Protein AF-A0A4U3F1U5-F1 (afdb_monomer)

Sequence (86 aa):
MTNQYFAPIAIAPWETIKELCEEKQLSLDIFAFKIDFSNYVSIVEQNEITEDMALKLESVLEVPAKFFLDLDSQYRETLVRLKRDS

pLDDT: mean 84.06, std 15.35, range [34.97, 96.25]

Radius of gyration: 13.7 Å; Cα contacts (8 Å, |Δi|>4): 67; chains: 1; bounding box: 31×29×35 Å

Solvent-accessible surface area (backbone atoms only — not comparable to full-atom values): 5125 Å² total; per-residue (Å²): 133,86,83,76,79,77,65,97,56,75,67,52,57,59,58,57,52,50,51,54,28,59,77,66,72,45,55,56,57,61,51,19,48,72,65,79,33,95,32,52,67,71,54,64,70,48,92,69,65,47,71,71,52,20,49,40,48,19,76,74,67,76,44,63,31,65,58,51,43,54,42,38,52,52,34,52,52,47,52,53,51,55,64,72,78,106

Secondary structure (DSSP, 8-state):
-------SS---HHHHHHHHHHHTT--HHHHHHHTT-SSHHHHHT-S---HHHHHHHHHHH-S-HHHHHHHHHHHHHHHHHHHH--

Nearest PDB structures (foldseek):
  2icp-assembly1_A  TM=7.524E-01  e=1.409E-02  Escherichia coli CFT073
  4pu4-assembly1_D  TM=6.261E-01  e=5.300E-01  Shewanella oneidensis MR-1
  4pu4-assembly1_C  TM=6.146E-01  e=9.886E-01  Shewanella oneidensis MR-1
  7f9h-assembly1_A  TM=6.603E-01  e=8.048E+00  Edwardsiella piscicida

Mean predicted aligned error: 6.33 Å

Structure (mmCIF, N/CA/C/O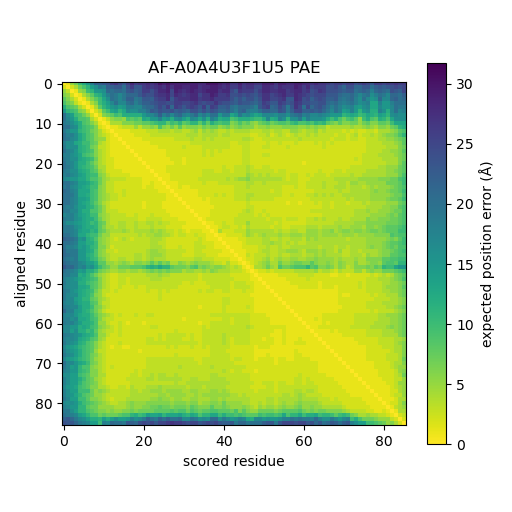 backbone):
data_AF-A0A4U3F1U5-F1
#
_entry.id   AF-A0A4U3F1U5-F1
#
loop_
_atom_site.group_PDB
_atom_site.id
_atom_site.type_symbol
_atom_site.label_atom_id
_atom_site.label_alt_id
_atom_site.label_comp_id
_atom_site.label_asym_id
_atom_site.label_entity_id
_atom_site.label_seq_id
_atom_site.pdbx_PDB_ins_code
_atom_site.Cartn_x
_atom_site.Cartn_y
_atom_site.Cartn_z
_atom_site.occupancy
_atom_site.B_iso_or_equiv
_atom_site.auth_seq_id
_atom_site.auth_comp_id
_atom_site.auth_asym_id
_atom_site.auth_atom_id
_atom_site.pdbx_PDB_model_num
ATOM 1 N N . MET A 1 1 ? 2.953 -19.159 20.990 1.00 34.97 1 MET A N 1
ATOM 2 C CA . MET A 1 1 ? 3.015 -17.774 21.497 1.00 34.97 1 MET A CA 1
ATOM 3 C C . MET A 1 1 ? 2.574 -16.867 20.364 1.00 34.97 1 MET A C 1
ATOM 5 O O . MET A 1 1 ? 3.327 -16.688 19.419 1.00 34.97 1 MET A O 1
ATOM 9 N N . THR A 1 2 ? 1.325 -16.408 20.377 1.00 40.69 2 THR A N 1
ATOM 10 C CA . THR A 1 2 ? 0.816 -15.446 19.392 1.00 40.69 2 THR A CA 1
ATOM 11 C C . THR A 1 2 ? 1.330 -14.072 19.791 1.00 40.69 2 THR A C 1
ATOM 13 O O . THR A 1 2 ? 0.790 -13.450 20.701 1.00 40.69 2 THR A O 1
ATOM 16 N N . ASN A 1 3 ? 2.426 -13.637 19.170 1.00 45.34 3 ASN A N 1
ATOM 17 C CA . ASN A 1 3 ? 2.901 -12.265 19.295 1.00 45.34 3 ASN A CA 1
ATOM 18 C C . ASN A 1 3 ? 1.918 -11.369 18.529 1.00 45.34 3 ASN A C 1
ATOM 20 O O . ASN A 1 3 ? 2.103 -11.097 17.347 1.00 45.34 3 ASN A O 1
ATOM 24 N N . GLN A 1 4 ? 0.802 -11.023 19.170 1.00 44.34 4 GLN A N 1
ATOM 25 C CA . GLN A 1 4 ? -0.160 -10.074 18.630 1.00 44.34 4 GLN A CA 1
ATOM 26 C C . GLN A 1 4 ? 0.435 -8.686 18.861 1.00 44.34 4 GLN A C 1
ATOM 28 O O . GLN A 1 4 ? 0.253 -8.080 19.915 1.00 44.34 4 GLN A O 1
ATOM 33 N N . TYR A 1 5 ? 1.260 -8.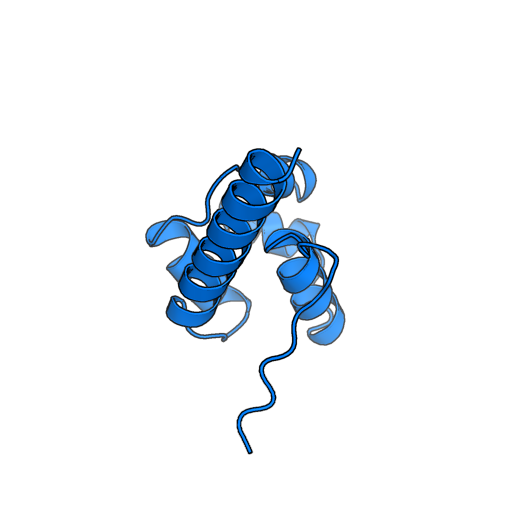250 17.912 1.00 46.94 5 TYR A N 1
ATOM 34 C CA . TYR A 1 5 ? 1.910 -6.949 17.946 1.00 46.94 5 TYR A CA 1
ATOM 35 C C . TYR A 1 5 ? 0.825 -5.871 17.821 1.00 46.94 5 TYR A C 1
ATOM 37 O O . TYR A 1 5 ? 0.280 -5.644 16.746 1.00 46.94 5 TYR A O 1
ATOM 45 N N . PHE A 1 6 ? 0.458 -5.247 18.938 1.00 45.03 6 PHE A N 1
ATOM 46 C CA . PHE A 1 6 ? -0.390 -4.060 18.941 1.00 45.03 6 PHE A CA 1
ATOM 47 C C . PHE A 1 6 ? 0.511 -2.857 18.686 1.00 45.03 6 PHE A C 1
ATOM 49 O O . PHE A 1 6 ? 1.154 -2.368 19.612 1.00 45.03 6 PHE A O 1
ATOM 56 N N . ALA A 1 7 ? 0.583 -2.391 17.439 1.00 48.06 7 ALA A N 1
ATOM 57 C CA . ALA A 1 7 ? 1.158 -1.083 17.170 1.00 48.06 7 ALA A CA 1
ATOM 58 C C . ALA A 1 7 ? 0.195 -0.021 17.750 1.00 48.06 7 ALA A C 1
ATOM 60 O O . ALA A 1 7 ? -0.942 0.072 17.290 1.00 48.06 7 ALA A O 1
ATOM 61 N N . PRO A 1 8 ? 0.598 0.785 18.755 1.00 50.12 8 PRO A N 1
ATOM 62 C CA . PRO A 1 8 ? -0.215 1.891 19.286 1.00 50.12 8 PRO A CA 1
ATOM 63 C C . PRO A 1 8 ? -0.361 3.053 18.285 1.00 50.12 8 PRO A C 1
ATOM 65 O O . PRO A 1 8 ? -0.961 4.079 18.592 1.00 50.12 8 PRO A O 1
ATOM 68 N N . ILE A 1 9 ? 0.205 2.889 17.091 1.00 53.91 9 ILE A N 1
ATOM 69 C CA . ILE A 1 9 ? 0.170 3.804 15.964 1.00 53.91 9 ILE A CA 1
ATOM 70 C C . ILE A 1 9 ? -0.388 2.977 14.810 1.00 53.91 9 ILE A C 1
ATOM 72 O O . ILE A 1 9 ? 0.173 1.936 14.468 1.00 53.91 9 ILE A O 1
ATOM 76 N N . ALA A 1 10 ? -1.509 3.407 14.237 1.00 59.09 10 ALA A N 1
ATOM 77 C CA . ALA A 1 10 ? -1.985 2.845 12.984 1.00 59.09 10 ALA A CA 1
ATOM 78 C C . ALA A 1 10 ? -0.980 3.261 11.898 1.00 59.09 10 ALA A C 1
ATOM 80 O O . ALA A 1 10 ? -1.053 4.382 11.401 1.00 59.09 10 ALA A O 1
ATOM 81 N N . ILE A 1 11 ? -0.000 2.403 11.602 1.00 65.31 11 ILE A N 1
ATOM 82 C CA . ILE A 1 11 ? 0.937 2.618 10.493 1.00 65.31 11 ILE A CA 1
ATOM 83 C C . ILE A 1 11 ? 0.110 2.547 9.215 1.00 65.31 11 ILE A C 1
ATOM 85 O O . ILE A 1 11 ? -0.608 1.565 9.000 1.00 65.31 11 ILE A O 1
ATOM 89 N N . ALA A 1 12 ? 0.145 3.605 8.409 1.00 82.50 12 ALA A N 1
ATOM 90 C CA . ALA A 1 12 ? -0.653 3.634 7.195 1.00 82.50 12 ALA A CA 1
ATOM 91 C C . ALA A 1 12 ? -0.127 2.568 6.215 1.00 82.50 12 ALA A C 1
ATOM 93 O O . ALA A 1 12 ? 1.090 2.433 6.077 1.00 82.50 12 ALA A O 1
ATOM 94 N N . PRO A 1 13 ? -0.994 1.847 5.479 1.00 87.44 13 PRO A N 1
ATOM 95 C CA . PRO A 1 13 ? -0.561 0.837 4.512 1.00 87.44 13 PRO A CA 1
ATOM 96 C C . PRO A 1 13 ? 0.465 1.384 3.514 1.00 87.44 13 PRO A C 1
ATOM 98 O O . PRO A 1 13 ? 1.426 0.707 3.150 1.00 87.44 13 PRO A O 1
ATOM 101 N N . TRP A 1 14 ? 0.302 2.655 3.139 1.00 88.50 14 TRP A N 1
ATOM 102 C CA . TRP A 1 14 ? 1.226 3.377 2.278 1.00 88.50 14 TRP A CA 1
ATOM 103 C C . TRP A 1 14 ? 2.618 3.550 2.898 1.00 88.50 14 TRP A C 1
ATOM 105 O O . TRP A 1 14 ? 3.607 3.423 2.191 1.00 88.50 14 TRP A O 1
ATOM 115 N N . GLU A 1 15 ? 2.748 3.765 4.206 1.00 87.62 15 GLU A N 1
ATOM 116 C CA . GLU A 1 15 ? 4.067 3.850 4.855 1.00 87.62 15 GLU A CA 1
ATOM 117 C C . GLU A 1 15 ? 4.827 2.524 4.753 1.00 87.62 15 GLU A C 1
ATOM 119 O O . GLU A 1 15 ? 5.984 2.516 4.344 1.00 87.62 15 GLU A O 1
ATOM 124 N N . THR A 1 16 ? 4.156 1.395 4.994 1.00 89.56 16 THR A N 1
ATOM 125 C CA . THR A 1 16 ? 4.756 0.065 4.802 1.00 89.56 16 THR A CA 1
ATOM 126 C C . THR A 1 16 ? 5.145 -0.182 3.341 1.00 89.56 16 THR A C 1
ATOM 128 O O . THR A 1 16 ? 6.204 -0.733 3.053 1.00 89.56 16 THR A O 1
ATOM 131 N N . ILE A 1 17 ? 4.319 0.252 2.386 1.00 90.44 17 ILE A N 1
ATOM 132 C CA . ILE A 1 17 ? 4.624 0.138 0.951 1.00 90.44 17 ILE A CA 1
ATOM 133 C C . ILE A 1 17 ? 5.856 0.969 0.574 1.00 90.44 17 ILE A C 1
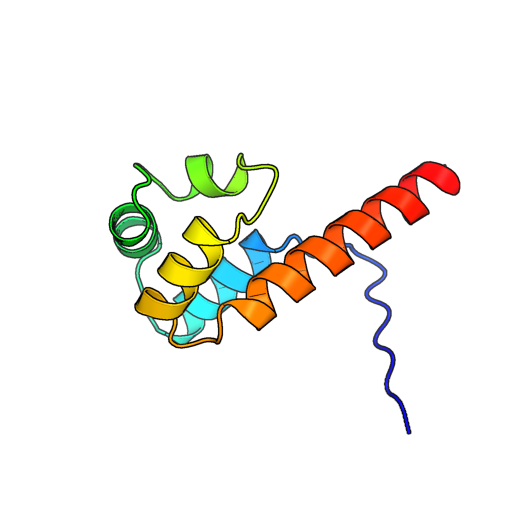ATOM 135 O O . ILE A 1 17 ? 6.676 0.519 -0.231 1.00 90.44 17 ILE A O 1
ATOM 139 N N . LYS A 1 18 ? 6.018 2.155 1.170 1.00 91.12 18 LYS A N 1
ATOM 140 C CA . LYS A 1 18 ? 7.214 2.983 0.996 1.00 91.12 18 LYS A CA 1
ATOM 141 C C . LYS A 1 18 ? 8.468 2.254 1.472 1.00 91.12 18 LYS A C 1
ATOM 143 O O . LYS A 1 18 ? 9.441 2.200 0.727 1.00 91.12 18 LYS A O 1
ATOM 148 N N . GLU A 1 19 ? 8.424 1.668 2.666 1.00 90.75 19 GLU A N 1
ATOM 149 C CA . GLU A 1 19 ? 9.538 0.895 3.229 1.00 90.75 19 GLU A CA 1
ATOM 150 C C . GLU A 1 19 ? 9.911 -0.282 2.318 1.00 90.75 19 GLU A C 1
ATOM 152 O O . GLU A 1 19 ? 11.078 -0.450 1.976 1.00 90.75 19 GLU A O 1
ATOM 157 N N . LEU A 1 20 ? 8.922 -1.026 1.808 1.00 92.38 20 LEU A N 1
ATOM 158 C CA . LEU A 1 20 ? 9.157 -2.113 0.847 1.00 92.38 20 LEU A CA 1
ATOM 159 C C . LEU A 1 20 ? 9.818 -1.627 -0.452 1.00 92.38 20 LEU A C 1
ATOM 161 O O . LEU A 1 20 ? 10.643 -2.336 -1.035 1.00 92.38 20 LEU A O 1
ATOM 165 N N . CYS A 1 21 ? 9.468 -0.428 -0.928 1.00 93.25 21 CYS A N 1
ATOM 166 C CA . CYS A 1 21 ? 10.129 0.171 -2.086 1.00 93.25 21 CYS A CA 1
ATOM 167 C C . CYS A 1 21 ? 11.590 0.517 -1.771 1.00 93.25 21 CYS A C 1
ATOM 169 O O . CYS A 1 21 ? 12.467 0.236 -2.587 1.00 93.25 21 CYS A O 1
ATOM 171 N N . GLU A 1 22 ? 11.865 1.080 -0.592 1.00 93.75 22 GLU A N 1
ATOM 172 C CA . GLU A 1 22 ? 13.221 1.407 -0.136 1.00 93.75 22 GLU A CA 1
ATOM 173 C C . GLU A 1 22 ? 14.089 0.147 0.012 1.00 93.75 22 GLU A C 1
ATOM 175 O O . GLU A 1 22 ? 15.205 0.109 -0.512 1.00 93.75 22 GLU A O 1
ATOM 180 N N . GLU A 1 23 ? 13.558 -0.918 0.619 1.00 92.94 23 GLU A N 1
ATOM 181 C CA . GLU A 1 23 ? 14.229 -2.221 0.743 1.00 92.94 23 GLU A CA 1
ATOM 182 C C . GLU A 1 23 ? 14.588 -2.824 -0.621 1.00 92.94 23 GLU A C 1
ATOM 184 O O . GLU A 1 23 ? 15.662 -3.406 -0.798 1.00 92.94 23 GLU A O 1
ATOM 189 N N . LYS A 1 24 ? 13.709 -2.645 -1.613 1.00 92.31 24 LYS A N 1
ATOM 190 C CA . LYS A 1 24 ? 13.906 -3.109 -2.995 1.00 92.31 24 LYS A CA 1
ATOM 191 C C . LYS A 1 24 ? 14.697 -2.133 -3.865 1.00 92.31 24 LYS A C 1
ATOM 193 O O . LYS A 1 24 ? 14.883 -2.410 -5.049 1.00 92.31 24 LYS A O 1
ATOM 198 N N . GLN A 1 25 ? 15.157 -1.008 -3.311 1.00 94.06 25 GLN A N 1
ATOM 199 C CA . GLN A 1 25 ? 15.825 0.071 -4.052 1.00 94.06 25 GLN A CA 1
ATOM 200 C C . GLN A 1 25 ? 14.997 0.552 -5.261 1.00 94.06 25 GLN A C 1
ATOM 202 O O . GLN A 1 25 ? 15.533 0.957 -6.296 1.00 94.06 25 GLN A O 1
ATOM 207 N N . LEU A 1 26 ? 13.670 0.497 -5.136 1.00 93.62 26 LEU A N 1
ATOM 208 C CA . LEU A 1 26 ? 12.718 0.935 -6.144 1.00 93.62 26 LEU A CA 1
ATOM 209 C C . LEU A 1 26 ? 12.382 2.413 -5.918 1.00 93.62 26 LEU A C 1
ATOM 211 O O . LEU A 1 26 ? 11.919 2.808 -4.851 1.00 93.62 26 LEU A O 1
ATOM 215 N N . SER A 1 27 ? 12.578 3.238 -6.947 1.00 94.69 27 SER A N 1
ATOM 216 C CA . SER A 1 27 ? 12.166 4.647 -6.912 1.00 94.69 27 SER A CA 1
ATOM 217 C C . SER A 1 27 ? 10.649 4.771 -6.738 1.00 94.69 27 SER A C 1
ATOM 219 O O . SER A 1 27 ? 9.895 4.137 -7.479 1.00 94.69 27 SER A O 1
ATOM 221 N N . LEU A 1 28 ? 10.209 5.635 -5.816 1.00 92.31 28 LEU A N 1
ATOM 222 C CA . LEU A 1 28 ? 8.787 5.902 -5.561 1.00 92.31 28 LEU A CA 1
ATOM 223 C C . LEU A 1 28 ? 8.057 6.475 -6.783 1.00 92.31 28 LEU A C 1
ATOM 225 O O . LEU A 1 28 ? 6.886 6.169 -6.982 1.00 92.31 28 LEU A O 1
ATOM 229 N N . ASP A 1 29 ? 8.741 7.248 -7.630 1.00 91.44 29 ASP A N 1
ATOM 230 C CA . ASP A 1 29 ? 8.151 7.792 -8.860 1.00 91.44 29 ASP A CA 1
ATOM 231 C C . ASP A 1 29 ? 7.938 6.691 -9.906 1.00 91.44 29 ASP A C 1
ATOM 233 O O . ASP A 1 29 ? 6.890 6.619 -10.547 1.00 91.44 29 ASP A O 1
ATOM 237 N N . ILE A 1 30 ? 8.912 5.782 -10.042 1.00 91.69 30 ILE A N 1
ATOM 238 C CA . ILE A 1 30 ? 8.794 4.617 -10.931 1.00 91.69 30 ILE A CA 1
ATOM 239 C C . ILE A 1 30 ? 7.711 3.674 -10.413 1.00 91.69 30 ILE A C 1
ATOM 241 O O . ILE A 1 30 ? 6.914 3.160 -11.194 1.00 91.69 30 ILE A O 1
ATOM 245 N N . PHE A 1 31 ? 7.684 3.441 -9.103 1.00 93.94 31 PHE A N 1
ATOM 246 C CA . PHE A 1 31 ? 6.647 2.661 -8.447 1.00 93.94 31 PHE A CA 1
ATOM 247 C C . PHE A 1 31 ? 5.263 3.246 -8.734 1.00 93.94 31 PHE A C 1
ATOM 249 O O . PHE A 1 31 ? 4.405 2.521 -9.232 1.00 93.94 31 PHE A O 1
ATOM 256 N N . ALA A 1 32 ? 5.073 4.552 -8.511 1.00 93.00 32 ALA A N 1
ATOM 257 C CA . ALA A 1 32 ? 3.799 5.218 -8.747 1.00 93.00 32 ALA A CA 1
ATOM 258 C C . ALA A 1 32 ? 3.334 5.056 -10.193 1.00 93.00 32 ALA A C 1
ATOM 260 O O . ALA A 1 32 ? 2.206 4.630 -10.439 1.00 93.00 32 ALA A O 1
ATOM 261 N N . PHE A 1 33 ? 4.243 5.280 -11.142 1.00 92.81 33 PHE A N 1
ATOM 262 C CA . PHE A 1 33 ? 3.957 5.094 -12.557 1.00 92.81 33 PHE A CA 1
ATOM 263 C C . PHE A 1 33 ? 3.557 3.649 -12.890 1.00 92.81 33 PHE A C 1
ATOM 265 O O . PHE A 1 33 ? 2.614 3.431 -13.645 1.00 92.81 33 PHE A O 1
ATOM 272 N N . LYS A 1 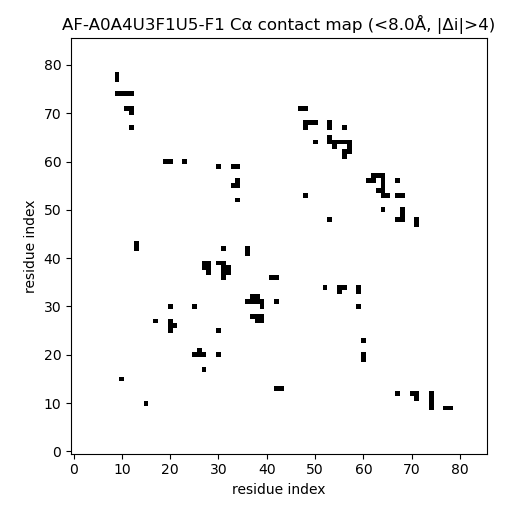34 ? 4.227 2.647 -12.301 1.00 91.31 34 LYS A N 1
ATOM 273 C CA . LYS A 1 34 ? 3.920 1.222 -12.521 1.00 91.31 34 LYS A CA 1
ATOM 274 C C . LYS A 1 34 ? 2.547 0.797 -12.001 1.00 91.31 34 LYS A C 1
ATOM 276 O O . LYS A 1 34 ? 2.026 -0.208 -12.476 1.00 91.31 34 LYS A O 1
ATOM 281 N N . ILE A 1 35 ? 1.980 1.521 -11.038 1.00 91.56 35 ILE A N 1
ATOM 282 C CA . ILE A 1 35 ? 0.652 1.228 -10.487 1.00 91.56 35 ILE A CA 1
ATOM 283 C C . ILE A 1 35 ? -0.451 2.168 -11.012 1.00 91.56 35 ILE A C 1
ATOM 285 O O . ILE A 1 35 ? -1.566 2.151 -10.490 1.00 91.56 35 ILE A O 1
ATOM 289 N N . ASP A 1 36 ? -0.170 2.906 -12.09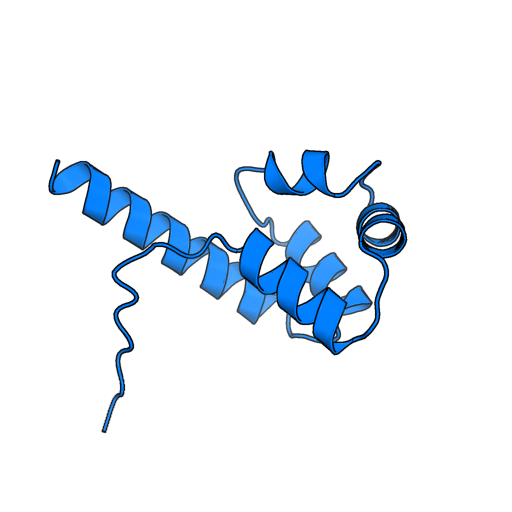4 1.00 91.44 36 ASP A N 1
ATOM 290 C CA . ASP A 1 36 ? -1.044 3.876 -12.781 1.00 91.44 36 ASP A CA 1
ATOM 291 C C . ASP A 1 36 ? -1.313 5.182 -12.012 1.00 91.44 36 ASP A C 1
ATOM 293 O O . ASP A 1 36 ? -2.392 5.770 -12.107 1.00 91.44 36 ASP A O 1
ATOM 297 N N . PHE A 1 37 ? -0.317 5.672 -11.272 1.00 89.69 37 PHE A N 1
ATOM 298 C CA . PHE A 1 37 ? -0.370 6.955 -10.571 1.00 89.69 37 PHE A CA 1
ATOM 299 C C . PHE A 1 37 ? 0.709 7.918 -11.058 1.00 89.69 37 PHE A C 1
ATOM 301 O O . PHE A 1 37 ? 1.829 7.537 -11.388 1.00 89.69 37 PHE A O 1
ATOM 308 N N . SER A 1 38 ? 0.377 9.209 -11.056 1.00 88.75 38 SER A N 1
ATOM 309 C CA . SER A 1 38 ? 1.292 10.261 -11.510 1.00 88.75 38 SER A CA 1
ATOM 310 C C . SER A 1 38 ? 2.460 10.502 -10.552 1.00 88.75 38 SER A C 1
ATOM 312 O O . SER A 1 38 ? 3.516 10.952 -10.984 1.00 88.75 38 SER A O 1
ATOM 314 N N . ASN A 1 39 ? 2.263 10.275 -9.252 1.00 89.88 39 ASN A N 1
ATOM 315 C CA . ASN A 1 39 ? 3.279 10.433 -8.215 1.00 89.88 39 ASN A CA 1
ATOM 316 C C . ASN A 1 39 ? 2.856 9.695 -6.935 1.00 89.88 39 ASN A C 1
ATOM 318 O O . ASN A 1 39 ? 1.698 9.301 -6.779 1.00 89.88 39 ASN A O 1
ATOM 322 N N . TYR A 1 40 ? 3.799 9.553 -6.004 1.00 86.25 40 TYR A N 1
ATOM 323 C CA . TYR A 1 40 ? 3.573 8.874 -4.731 1.00 86.25 40 TYR A CA 1
ATOM 324 C C . TYR A 1 40 ? 2.551 9.575 -3.819 1.00 86.25 40 TYR A C 1
ATOM 326 O O . TYR A 1 40 ? 1.791 8.915 -3.118 1.00 86.25 40 TYR A O 1
ATOM 334 N N . VAL A 1 41 ? 2.475 10.908 -3.845 1.00 86.06 41 VAL A N 1
ATOM 335 C CA . VAL A 1 41 ? 1.530 11.670 -3.008 1.00 86.06 41 VAL A CA 1
ATOM 336 C C . VAL A 1 41 ? 0.082 11.340 -3.377 1.00 86.06 41 VAL A C 1
ATOM 338 O O . VAL A 1 41 ? -0.726 11.077 -2.494 1.00 86.06 41 VAL A O 1
ATOM 341 N N . SER A 1 42 ? -0.227 11.238 -4.672 1.00 85.06 42 SER A N 1
ATOM 342 C CA . SER A 1 42 ? -1.558 10.851 -5.162 1.00 85.06 42 SER A CA 1
ATOM 343 C C . SER A 1 42 ? -1.975 9.431 -4.759 1.00 85.06 42 SER A C 1
ATOM 345 O O . SER A 1 42 ? -3.169 9.127 -4.756 1.00 85.06 42 SER A O 1
ATOM 347 N N . ILE A 1 43 ? -1.009 8.567 -4.430 1.00 85.75 43 ILE A N 1
ATOM 348 C CA . ILE A 1 43 ? -1.256 7.226 -3.885 1.00 85.75 43 ILE A CA 1
ATOM 349 C C . ILE A 1 43 ? -1.598 7.320 -2.400 1.00 85.75 43 ILE A C 1
ATOM 351 O O . ILE A 1 43 ? -2.569 6.717 -1.965 1.00 85.75 43 ILE A O 1
ATOM 355 N N . VAL A 1 44 ? -0.848 8.113 -1.631 1.00 84.31 44 VAL A N 1
ATOM 356 C CA . VAL A 1 44 ? -1.095 8.304 -0.190 1.00 84.31 44 VAL A CA 1
ATOM 357 C C . VAL A 1 44 ? -2.468 8.930 0.077 1.00 84.31 44 VAL A C 1
ATOM 359 O O . VAL A 1 44 ? -3.094 8.634 1.089 1.00 84.31 44 VAL A O 1
ATOM 362 N N . GLU A 1 45 ? -2.960 9.765 -0.840 1.00 83.75 45 GLU A N 1
ATOM 363 C CA . GLU A 1 45 ? -4.316 10.331 -0.791 1.00 83.75 45 GLU A CA 1
ATOM 364 C C . GLU A 1 45 ? -5.426 9.293 -1.052 1.00 83.75 45 GLU A C 1
ATOM 366 O O . GLU A 1 45 ? -6.602 9.578 -0.808 1.00 83.75 45 GLU A O 1
ATOM 371 N N . GLN A 1 46 ? -5.090 8.089 -1.533 1.00 81.81 46 GLN A N 1
ATOM 372 C CA . GLN A 1 46 ? -6.066 7.014 -1.690 1.00 81.81 46 GLN A CA 1
ATOM 373 C C . GLN A 1 46 ? -6.471 6.461 -0.326 1.00 81.81 46 GLN A C 1
ATOM 375 O O . GLN A 1 46 ? -5.641 6.043 0.482 1.00 81.81 46 GLN A O 1
ATOM 380 N N . ASN A 1 47 ? -7.782 6.413 -0.099 1.00 73.81 47 ASN A N 1
ATOM 381 C CA . ASN A 1 47 ? -8.348 5.937 1.160 1.00 73.81 47 ASN A CA 1
ATOM 382 C C . ASN A 1 47 ? -8.325 4.406 1.299 1.00 73.81 47 ASN A C 1
ATOM 384 O O . ASN A 1 47 ? -8.520 3.914 2.407 1.00 73.81 47 ASN A O 1
ATOM 388 N N . GLU A 1 48 ? -8.175 3.653 0.205 1.00 86.88 48 GLU A N 1
ATOM 389 C CA . GLU A 1 48 ? -8.336 2.191 0.147 1.00 86.88 48 GLU A CA 1
ATOM 390 C C . GLU A 1 48 ? -7.290 1.536 -0.739 1.00 86.88 48 GLU A C 1
ATOM 392 O O . GLU A 1 48 ? -6.961 2.073 -1.798 1.00 86.88 48 GLU A O 1
ATOM 397 N N . ILE A 1 49 ? -6.876 0.328 -0.360 1.00 91.00 49 ILE A N 1
ATOM 398 C CA . ILE A 1 49 ? -6.234 -0.601 -1.285 1.00 91.00 49 ILE A CA 1
ATOM 399 C C . ILE A 1 49 ? -7.323 -1.509 -1.859 1.00 91.00 49 ILE A C 1
ATOM 401 O O . ILE A 1 49 ? -7.791 -2.436 -1.202 1.00 91.00 49 ILE A O 1
ATOM 405 N N . THR A 1 50 ? -7.736 -1.246 -3.098 1.00 91.94 50 THR A N 1
ATOM 406 C CA . THR A 1 50 ? -8.676 -2.118 -3.819 1.00 91.94 50 THR A CA 1
ATOM 407 C C . THR A 1 50 ? -8.000 -3.416 -4.271 1.00 91.94 50 THR A C 1
ATOM 409 O O . THR A 1 50 ? -6.774 -3.497 -4.332 1.00 91.94 50 THR A O 1
ATOM 412 N N . GLU A 1 51 ? -8.780 -4.435 -4.648 1.00 93.56 51 GLU A N 1
ATOM 413 C CA . GLU A 1 51 ? -8.237 -5.691 -5.195 1.00 93.56 51 GLU A CA 1
ATOM 414 C C . GLU A 1 51 ? -7.343 -5.451 -6.422 1.00 93.56 51 GLU A C 1
ATOM 416 O O . GLU A 1 51 ? -6.214 -5.939 -6.470 1.00 93.56 51 GLU A O 1
ATOM 421 N N . ASP A 1 52 ? -7.795 -4.624 -7.369 1.00 93.50 52 ASP A N 1
ATOM 422 C CA . ASP A 1 52 ? -7.014 -4.248 -8.554 1.00 93.50 52 ASP A CA 1
ATOM 423 C C . ASP A 1 52 ? -5.682 -3.590 -8.178 1.00 93.50 52 ASP A C 1
ATOM 425 O O . ASP A 1 52 ? -4.641 -3.850 -8.786 1.00 93.50 52 ASP A O 1
ATOM 429 N N . MET A 1 53 ? -5.699 -2.734 -7.157 1.00 93.12 53 MET A N 1
ATOM 430 C CA . MET A 1 53 ? -4.503 -2.077 -6.654 1.00 93.12 53 MET A CA 1
ATOM 431 C C . MET A 1 53 ? -3.569 -3.073 -5.971 1.00 93.12 53 MET A C 1
ATOM 433 O O . MET A 1 53 ? -2.370 -3.050 -6.230 1.00 93.12 53 MET A O 1
ATOM 437 N N . ALA A 1 54 ? -4.102 -3.998 -5.176 1.00 94.56 54 ALA A N 1
ATOM 438 C CA . ALA A 1 54 ? -3.328 -5.055 -4.539 1.00 94.56 54 ALA A CA 1
ATOM 439 C C . ALA A 1 54 ? -2.632 -5.968 -5.564 1.00 94.56 54 ALA A C 1
ATOM 441 O O . ALA A 1 54 ? -1.470 -6.319 -5.371 1.00 94.56 54 ALA A O 1
ATOM 442 N N . LEU A 1 55 ? -3.289 -6.289 -6.684 1.00 95.81 55 LEU A N 1
ATOM 443 C CA . LEU A 1 55 ? -2.685 -7.052 -7.785 1.00 95.81 55 LEU A CA 1
ATOM 444 C C . LEU A 1 55 ? -1.538 -6.289 -8.463 1.00 95.81 55 LEU A C 1
ATOM 446 O O . LEU A 1 55 ? -0.503 -6.870 -8.795 1.00 95.81 55 LEU A O 1
ATOM 450 N N . LYS A 1 56 ? -1.684 -4.972 -8.645 1.00 94.69 56 LYS A N 1
ATOM 451 C CA . LYS A 1 56 ? -0.600 -4.124 -9.163 1.00 94.69 56 LYS A CA 1
ATOM 452 C C . LYS A 1 56 ? 0.574 -4.055 -8.188 1.00 94.69 56 LYS A C 1
ATOM 454 O O . LYS A 1 56 ? 1.722 -4.175 -8.610 1.00 94.69 56 LYS A O 1
ATOM 459 N N . LEU A 1 57 ? 0.295 -3.905 -6.892 1.00 94.19 57 LEU A N 1
ATOM 460 C CA . LEU A 1 57 ? 1.312 -3.933 -5.840 1.00 94.19 57 LEU A CA 1
ATOM 461 C C . LEU A 1 57 ? 2.065 -5.266 -5.845 1.00 94.19 57 LEU A C 1
ATOM 463 O O . LEU A 1 57 ? 3.292 -5.265 -5.807 1.00 94.19 57 LEU A O 1
ATOM 467 N N . GLU A 1 58 ? 1.358 -6.387 -5.981 1.00 95.44 58 GLU A N 1
ATOM 468 C CA . GLU A 1 58 ? 1.965 -7.712 -6.107 1.00 95.44 58 GLU A CA 1
ATOM 469 C C . GLU A 1 58 ? 2.883 -7.814 -7.324 1.00 95.44 58 GLU A C 1
ATOM 471 O O . GLU A 1 58 ? 4.019 -8.268 -7.201 1.00 95.44 58 GLU A O 1
ATOM 476 N N . SER A 1 59 ? 2.451 -7.313 -8.481 1.00 94.56 59 SER A N 1
ATOM 477 C CA . SER A 1 59 ? 3.274 -7.333 -9.692 1.00 94.56 59 SER A CA 1
ATOM 478 C C . SER A 1 59 ? 4.556 -6.497 -9.582 1.00 94.56 59 SER A C 1
ATOM 480 O O . SER A 1 59 ? 5.504 -6.757 -10.323 1.00 94.56 59 SER A O 1
ATOM 482 N N . VAL A 1 60 ? 4.585 -5.464 -8.736 1.00 93.88 60 VAL A N 1
ATOM 483 C CA . VAL A 1 60 ? 5.727 -4.539 -8.626 1.00 93.88 60 VAL A CA 1
ATOM 484 C C . VAL A 1 60 ? 6.634 -4.886 -7.450 1.00 93.88 60 VAL A C 1
ATOM 486 O O . VAL A 1 60 ? 7.854 -4.763 -7.558 1.00 93.88 60 VAL A O 1
ATOM 489 N N . LEU A 1 61 ? 6.043 -5.301 -6.332 1.00 93.75 61 LEU A N 1
ATOM 490 C CA . LEU A 1 61 ? 6.734 -5.568 -5.075 1.00 93.75 61 LEU A CA 1
ATOM 491 C C . LEU A 1 61 ? 6.962 -7.059 -4.840 1.00 93.75 61 LEU A C 1
ATOM 493 O O . LEU A 1 61 ? 7.716 -7.399 -3.937 1.00 93.75 61 LEU A O 1
ATOM 497 N N . GLU A 1 62 ? 6.371 -7.950 -5.638 1.00 94.44 62 GLU A N 1
ATOM 498 C CA . GLU A 1 62 ? 6.490 -9.410 -5.483 1.00 94.44 62 GLU A CA 1
ATOM 499 C C . GLU A 1 62 ? 6.048 -9.893 -4.088 1.00 94.44 62 GLU A C 1
ATOM 501 O O . GLU A 1 62 ? 6.555 -10.876 -3.547 1.00 94.44 62 GLU A O 1
ATOM 506 N N . VAL A 1 63 ? 5.105 -9.167 -3.485 1.00 93.75 63 VAL A N 1
ATOM 507 C CA . VAL A 1 63 ? 4.453 -9.502 -2.217 1.00 93.75 63 VAL A CA 1
ATOM 508 C C . VAL A 1 63 ? 3.000 -9.857 -2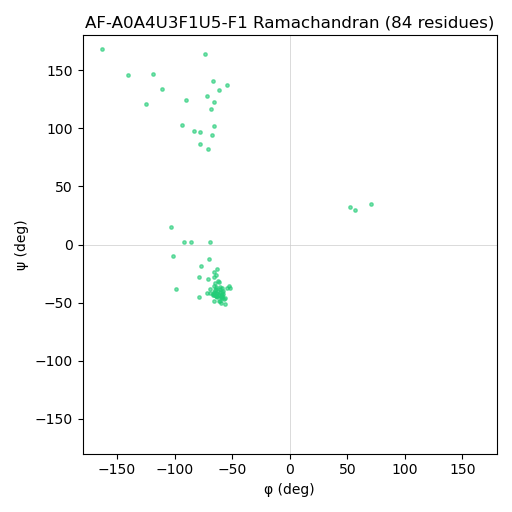.536 1.00 93.75 63 VAL A C 1
ATOM 510 O O . VAL A 1 63 ? 2.375 -9.110 -3.284 1.00 93.75 63 VAL A O 1
ATOM 513 N N . PRO A 1 64 ? 2.432 -10.952 -1.999 1.00 96.25 64 PRO A N 1
ATOM 514 C CA . PRO A 1 64 ? 1.088 -11.390 -2.379 1.00 96.25 64 PRO A CA 1
ATOM 515 C C . PRO A 1 64 ? 0.032 -10.290 -2.209 1.00 96.25 64 PRO A C 1
ATOM 517 O O . PRO A 1 64 ? -0.003 -9.658 -1.154 1.00 96.25 64 PRO A O 1
ATOM 520 N N . ALA A 1 65 ? -0.892 -10.119 -3.164 1.00 94.88 65 ALA A N 1
ATOM 521 C CA . ALA A 1 65 ? -1.956 -9.107 -3.085 1.00 94.88 65 ALA A CA 1
ATOM 522 C C . ALA A 1 65 ? -2.737 -9.174 -1.761 1.00 94.88 65 ALA A C 1
ATOM 524 O O . ALA A 1 65 ? -3.065 -8.154 -1.152 1.00 94.88 65 ALA A O 1
ATOM 525 N N . LYS A 1 66 ? -2.957 -10.396 -1.260 1.00 94.56 66 LYS A N 1
ATOM 526 C CA . LYS A 1 66 ? -3.611 -10.645 0.028 1.00 94.56 66 LYS A CA 1
ATOM 527 C C . LYS A 1 66 ? -2.942 -9.914 1.198 1.00 94.56 66 LYS A C 1
ATOM 529 O O . LYS A 1 66 ? -3.650 -9.443 2.078 1.00 94.56 66 LYS A O 1
ATOM 534 N N . PHE A 1 67 ? -1.615 -9.798 1.210 1.00 93.62 67 PHE A N 1
ATOM 535 C CA . PHE A 1 67 ? -0.902 -9.078 2.265 1.00 93.62 67 PHE A CA 1
ATOM 536 C C . PHE A 1 67 ? -1.344 -7.612 2.336 1.00 93.62 67 PHE A C 1
ATOM 538 O O . PHE A 1 67 ? -1.635 -7.117 3.420 1.00 93.62 67 PHE A O 1
ATOM 545 N N . PHE A 1 68 ? -1.450 -6.937 1.188 1.00 92.81 68 PHE A N 1
ATOM 546 C CA . PHE A 1 68 ? -1.851 -5.530 1.132 1.00 92.81 68 PHE A CA 1
ATOM 547 C C . PHE A 1 68 ? -3.318 -5.327 1.519 1.00 92.81 68 PHE A C 1
ATOM 549 O O . PHE A 1 68 ? -3.632 -4.383 2.240 1.00 92.81 68 PHE A O 1
ATOM 556 N N . LEU A 1 69 ? -4.201 -6.240 1.106 1.00 94.00 69 LEU A N 1
ATOM 557 C CA . LEU A 1 69 ? -5.611 -6.223 1.511 1.00 94.00 69 LEU A CA 1
ATOM 558 C C . LEU A 1 69 ? -5.768 -6.440 3.022 1.00 94.00 69 LEU A C 1
ATOM 560 O O . LEU A 1 69 ? -6.521 -5.728 3.685 1.00 94.00 69 LEU A O 1
ATOM 564 N N . ASP A 1 70 ? -5.026 -7.397 3.584 1.00 92.50 70 ASP A N 1
ATOM 565 C CA . ASP A 1 70 ? -5.037 -7.669 5.020 1.00 92.50 70 ASP A CA 1
ATOM 566 C C . ASP A 1 70 ? -4.462 -6.479 5.812 1.00 92.50 70 ASP A C 1
ATOM 568 O O . ASP A 1 70 ? -4.950 -6.181 6.905 1.00 92.50 70 ASP A O 1
ATOM 572 N N . LEU A 1 71 ? -3.452 -5.788 5.270 1.00 90.44 71 LEU A N 1
ATOM 573 C CA . LEU A 1 71 ? -2.850 -4.591 5.862 1.00 90.44 71 LEU A CA 1
ATOM 574 C C . LEU A 1 71 ? -3.836 -3.414 5.894 1.00 90.44 71 LEU A C 1
ATOM 576 O O . LEU A 1 71 ? -4.024 -2.811 6.951 1.00 90.44 71 LEU A O 1
ATOM 580 N N . ASP A 1 72 ? -4.510 -3.121 4.778 1.00 91.56 72 ASP A N 1
ATOM 581 C CA . ASP A 1 72 ? -5.526 -2.061 4.714 1.00 91.56 72 ASP A CA 1
ATOM 582 C C . ASP A 1 72 ? -6.723 -2.372 5.624 1.00 91.56 72 ASP A C 1
ATOM 584 O O . ASP A 1 72 ? -7.171 -1.518 6.393 1.00 91.56 72 ASP A O 1
ATOM 588 N N . SER A 1 73 ? -7.182 -3.628 5.644 1.00 90.88 73 SER A N 1
ATOM 589 C CA . SER A 1 73 ? -8.247 -4.069 6.550 1.00 90.88 73 SER A CA 1
ATOM 590 C C . SER A 1 73 ? -7.876 -3.851 8.021 1.00 90.88 73 SER A C 1
ATOM 592 O O . SER A 1 73 ? -8.685 -3.326 8.789 1.00 90.88 73 SER A O 1
ATOM 594 N N . GLN A 1 74 ? -6.661 -4.230 8.428 1.00 88.88 74 GLN A N 1
ATOM 595 C CA . GLN A 1 74 ? -6.184 -4.049 9.805 1.00 88.88 74 GLN A CA 1
ATOM 596 C C . GLN A 1 74 ? -6.029 -2.570 10.172 1.00 88.88 74 GLN A C 1
ATOM 598 O O . GLN A 1 74 ? -6.409 -2.157 11.274 1.00 88.88 74 GLN A O 1
ATOM 603 N N . TYR A 1 75 ? -5.510 -1.758 9.249 1.00 87.88 75 TYR A N 1
ATOM 604 C CA . TYR A 1 75 ? -5.382 -0.316 9.431 1.0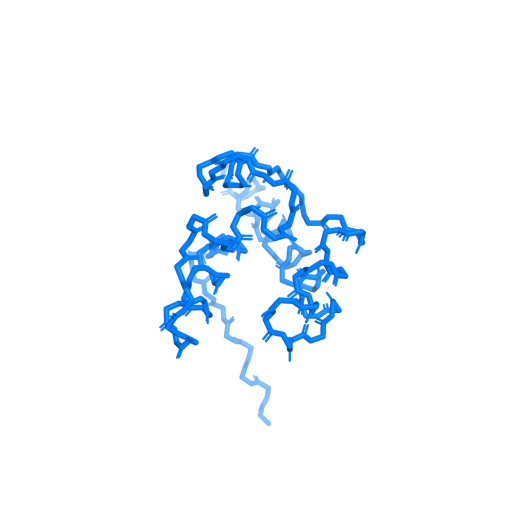0 87.88 75 TYR A CA 1
ATOM 605 C C . TYR A 1 75 ? -6.747 0.340 9.657 1.00 87.88 75 TYR A C 1
ATOM 607 O O . TYR A 1 75 ? -6.955 1.040 10.651 1.00 87.88 75 TYR A O 1
ATOM 615 N N . ARG A 1 76 ? -7.720 0.048 8.790 1.00 87.12 76 ARG A N 1
ATOM 616 C CA . ARG A 1 76 ? -9.091 0.567 8.883 1.00 87.12 76 ARG A CA 1
ATOM 617 C C . ARG A 1 76 ? -9.793 0.133 10.157 1.00 87.12 76 ARG A 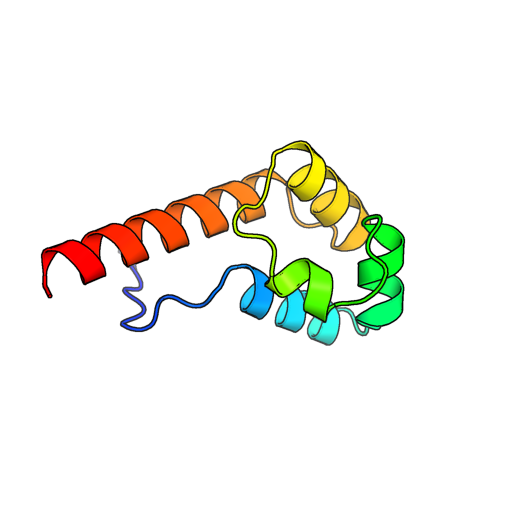C 1
ATOM 619 O O . ARG A 1 76 ? -10.443 0.954 10.805 1.00 87.12 76 ARG A O 1
ATOM 626 N N . GLU A 1 77 ? -9.649 -1.132 10.543 1.00 88.00 77 GLU A N 1
ATOM 627 C CA . GLU A 1 77 ? -10.201 -1.624 11.803 1.00 88.00 77 GLU A CA 1
ATOM 628 C C . GLU A 1 77 ? -9.612 -0.858 12.995 1.00 88.00 77 GLU A C 1
ATOM 630 O O . GLU A 1 77 ? -10.347 -0.428 13.887 1.00 88.00 77 GLU A O 1
ATOM 635 N N . THR A 1 78 ? -8.300 -0.616 12.978 1.00 85.12 78 THR A N 1
ATOM 636 C CA . THR A 1 78 ? -7.607 0.159 14.013 1.00 85.12 78 THR A CA 1
ATOM 637 C C . THR A 1 78 ? -8.105 1.605 14.057 1.00 85.12 78 THR A C 1
ATOM 639 O O . THR A 1 78 ? -8.425 2.102 15.135 1.00 85.12 78 THR A O 1
ATOM 642 N N . LEU A 1 79 ? -8.275 2.265 12.905 1.00 85.06 79 LEU A N 1
ATOM 643 C CA . LEU A 1 79 ? -8.855 3.611 12.831 1.00 85.06 79 LEU A CA 1
ATOM 644 C C . LEU A 1 79 ? -10.275 3.670 13.407 1.00 85.06 79 LEU A C 1
ATOM 646 O O . LEU A 1 79 ? -10.624 4.630 14.094 1.00 85.06 79 LEU A O 1
ATOM 650 N N . VAL A 1 80 ? -11.107 2.662 13.134 1.00 86.88 80 VAL A N 1
ATOM 651 C CA . VAL A 1 80 ? -12.471 2.585 13.679 1.00 86.88 80 VAL A CA 1
ATOM 652 C C . VAL A 1 80 ? -12.448 2.417 15.195 1.00 86.88 80 VAL A C 1
ATOM 654 O O . VAL A 1 80 ? -13.237 3.065 15.879 1.00 86.88 80 VAL A O 1
ATOM 657 N N . ARG A 1 81 ? -11.553 1.579 15.731 1.00 84.12 81 ARG A N 1
ATOM 658 C CA . ARG A 1 81 ? -11.382 1.405 17.183 1.00 84.12 81 ARG A CA 1
ATOM 659 C C . ARG A 1 81 ? -10.949 2.714 17.847 1.00 84.12 81 ARG A C 1
ATOM 661 O O . ARG A 1 81 ? -11.621 3.163 18.765 1.00 84.12 81 ARG A O 1
ATOM 668 N N . LEU A 1 82 ? -9.933 3.386 17.304 1.00 83.12 82 LEU A N 1
ATOM 669 C CA . LEU A 1 82 ? -9.461 4.679 17.815 1.00 83.12 82 LEU A CA 1
ATOM 670 C C . LEU A 1 82 ? -10.568 5.743 17.819 1.00 83.12 82 LEU A C 1
ATOM 672 O O . LEU A 1 82 ? -10.732 6.448 18.808 1.00 83.12 82 LEU A O 1
ATOM 676 N N . LYS A 1 83 ? -11.375 5.822 16.752 1.00 82.88 83 LYS A N 1
ATOM 677 C CA . LYS A 1 83 ? -12.522 6.745 16.680 1.00 82.88 83 LYS A CA 1
ATOM 678 C C . LYS A 1 83 ? -13.632 6.434 17.686 1.00 82.88 83 LYS A C 1
ATOM 680 O O . LYS A 1 83 ? -14.383 7.338 18.021 1.00 82.88 83 LYS A O 1
ATOM 685 N N . ARG A 1 84 ? -13.794 5.173 18.103 1.00 75.69 84 ARG A N 1
ATOM 686 C CA . ARG A 1 84 ? -14.798 4.769 19.106 1.00 75.69 84 ARG A CA 1
ATOM 687 C C . ARG A 1 84 ? -14.360 5.085 20.533 1.00 75.69 84 ARG A C 1
ATOM 689 O O . ARG A 1 84 ? -15.222 5.301 21.376 1.00 75.69 84 ARG A O 1
ATOM 696 N N . ASP A 1 85 ? -13.053 5.113 20.769 1.00 61.03 85 ASP A N 1
ATOM 697 C CA . ASP A 1 85 ? -12.450 5.383 22.075 1.00 61.03 85 ASP A CA 1
ATOM 698 C C . ASP A 1 85 ? -12.128 6.884 22.290 1.00 61.03 85 ASP A C 1
ATOM 700 O O . ASP A 1 85 ? -11.581 7.245 23.334 1.00 61.03 85 ASP A O 1
ATOM 704 N N . SER A 1 86 ? -12.459 7.747 21.313 1.00 53.53 86 SER A N 1
ATOM 705 C CA . SER A 1 86 ? -12.299 9.218 21.330 1.00 53.53 86 SER A CA 1
ATOM 706 C C . SER A 1 86 ? -13.609 9.930 21.660 1.00 53.53 86 SER A C 1
ATOM 708 O O . SER A 1 86 ? -13.559 10.940 22.396 1.00 53.53 86 SER A O 1
#

Foldseek 3Di:
DPCPDDDPDLCALLNVLVVLCVVVVHDQCNLQVQLPHRG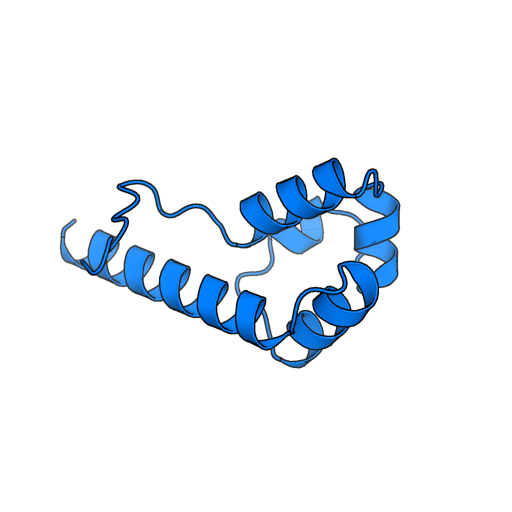SVVVVPDLDCDLSSLVSSCVVSVDHSVVSNVSSVVSVVVVVVVVVVD